Protein AF-A0A434NBS8-F1 (afdb_monomer)

Structure (mmCIF, N/CA/C/O backbone):
data_AF-A0A434NBS8-F1
#
_entry.id   AF-A0A434NBS8-F1
#
loop_
_atom_site.group_PDB
_atom_site.id
_atom_site.type_symbol
_atom_site.label_atom_id
_atom_site.label_alt_id
_atom_site.label_comp_id
_atom_site.label_asym_id
_atom_site.label_entity_id
_atom_site.label_seq_id
_atom_site.pdbx_PDB_ins_code
_atom_site.Cartn_x
_atom_site.Cartn_y
_atom_site.Cartn_z
_atom_site.occupancy
_atom_site.B_iso_or_equiv
_atom_site.auth_seq_id
_atom_site.auth_comp_id
_atom_site.aut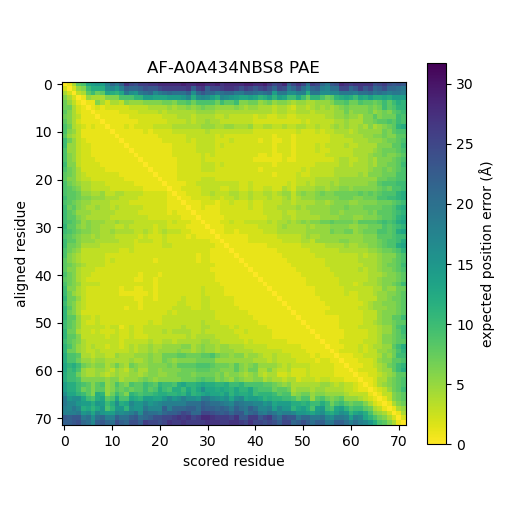h_asym_id
_atom_site.auth_atom_id
_atom_site.pdbx_PDB_model_num
ATOM 1 N N . MET A 1 1 ? -25.305 12.342 0.526 1.00 41.62 1 MET A N 1
ATOM 2 C CA . MET A 1 1 ? -24.575 11.649 -0.557 1.00 41.62 1 MET A CA 1
ATOM 3 C C . MET A 1 1 ? -23.211 11.239 -0.027 1.00 41.62 1 MET A C 1
ATOM 5 O O . MET A 1 1 ? -22.371 12.106 0.168 1.00 41.62 1 MET A O 1
AT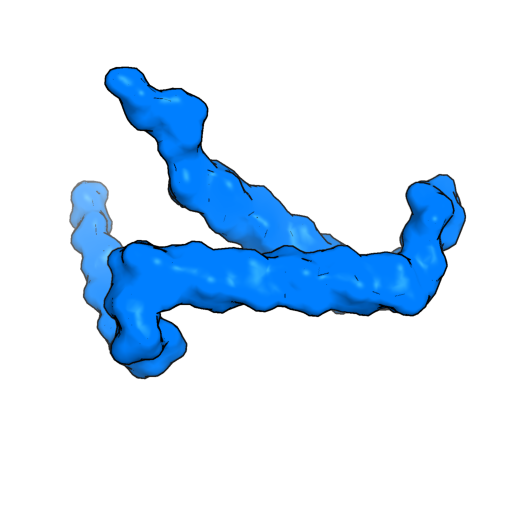OM 9 N N . THR A 1 2 ? -22.975 9.960 0.256 1.00 58.12 2 THR A N 1
ATOM 10 C CA . THR A 1 2 ? -21.605 9.473 0.479 1.00 58.12 2 THR A CA 1
ATOM 11 C C . THR A 1 2 ? -20.953 9.355 -0.893 1.00 58.12 2 THR A C 1
ATOM 13 O O . THR A 1 2 ? -21.033 8.317 -1.539 1.00 58.12 2 THR A O 1
ATOM 16 N N . TRP A 1 3 ? -20.388 10.456 -1.389 1.00 58.47 3 TRP A N 1
ATOM 17 C CA . TRP A 1 3 ? -19.774 10.522 -2.723 1.00 58.47 3 TRP A CA 1
ATOM 18 C C . TRP A 1 3 ? -18.574 9.565 -2.870 1.00 58.47 3 TRP A C 1
ATOM 20 O O . TRP A 1 3 ? -18.124 9.285 -3.975 1.00 58.47 3 TRP A O 1
ATOM 30 N N . PHE A 1 4 ? -18.088 9.011 -1.755 1.00 75.06 4 PHE A N 1
ATOM 31 C CA . PHE A 1 4 ? -16.957 8.103 -1.702 1.00 75.06 4 PHE A CA 1
ATOM 32 C C . PHE A 1 4 ? -17.362 6.716 -1.184 1.00 75.06 4 PHE A C 1
ATOM 34 O O . PHE A 1 4 ? -17.765 6.560 -0.030 1.00 75.06 4 PHE A O 1
ATOM 41 N N . ASN A 1 5 ? -17.231 5.697 -2.039 1.00 86.25 5 ASN A N 1
ATOM 42 C CA . ASN A 1 5 ? -17.390 4.299 -1.650 1.00 86.25 5 ASN A CA 1
ATOM 43 C C . ASN A 1 5 ? -16.058 3.767 -1.097 1.00 86.25 5 ASN A C 1
ATOM 45 O O . ASN A 1 5 ? -15.240 3.201 -1.826 1.00 86.25 5 ASN A O 1
ATOM 49 N N . THR A 1 6 ? -15.851 3.935 0.209 1.00 81.94 6 THR A N 1
ATOM 50 C CA . THR A 1 6 ? -14.654 3.451 0.914 1.00 81.94 6 THR A CA 1
ATOM 51 C C . THR A 1 6 ? -14.438 1.942 0.733 1.00 81.94 6 THR A C 1
ATOM 53 O O . THR A 1 6 ? -13.289 1.497 0.693 1.00 81.94 6 THR A O 1
ATOM 56 N N . ASN A 1 7 ? -15.518 1.160 0.556 1.00 85.69 7 ASN A N 1
ATOM 57 C CA . ASN A 1 7 ? -15.449 -0.277 0.269 1.00 85.69 7 ASN A CA 1
ATOM 58 C C . ASN A 1 7 ? -14.775 -0.555 -1.088 1.00 85.69 7 ASN A C 1
ATOM 60 O O . ASN A 1 7 ? -13.843 -1.349 -1.199 1.00 85.69 7 ASN A O 1
ATOM 64 N N . ALA A 1 8 ? -15.202 0.154 -2.133 1.00 88.81 8 ALA A N 1
ATOM 65 C CA . ALA A 1 8 ? -14.587 0.046 -3.453 1.00 88.81 8 ALA A CA 1
ATOM 66 C C . ALA A 1 8 ? -13.119 0.507 -3.435 1.00 88.81 8 ALA A C 1
ATOM 68 O O . ALA A 1 8 ? -12.255 -0.177 -3.981 1.00 88.81 8 ALA A O 1
ATOM 69 N N . ALA A 1 9 ? -12.820 1.614 -2.747 1.00 89.75 9 ALA A N 1
ATOM 70 C CA . ALA A 1 9 ? -11.464 2.153 -2.659 1.00 89.75 9 ALA A CA 1
ATOM 71 C C . ALA A 1 9 ? -10.477 1.175 -1.998 1.00 89.75 9 ALA A C 1
ATOM 73 O O . ALA A 1 9 ? -9.388 0.951 -2.525 1.00 89.75 9 ALA A O 1
ATOM 74 N N . HIS A 1 10 ? -10.847 0.534 -0.880 1.00 88.75 10 HIS A N 1
ATOM 75 C CA . HIS A 1 10 ? -9.930 -0.419 -0.246 1.00 88.75 10 HIS A CA 1
ATOM 76 C C . HIS A 1 10 ? -9.744 -1.697 -1.070 1.00 88.75 10 HIS A C 1
ATOM 78 O O . HIS A 1 10 ? -8.680 -2.311 -0.999 1.00 88.75 10 HIS A O 1
ATOM 84 N N . ASN A 1 11 ? -10.769 -2.128 -1.812 1.00 92.12 11 ASN A N 1
ATOM 85 C CA . ASN A 1 11 ? -10.669 -3.302 -2.675 1.00 92.12 11 ASN A CA 1
ATOM 86 C C . ASN A 1 11 ? -9.779 -3.023 -3.881 1.00 92.12 11 ASN A C 1
ATOM 88 O O . ASN A 1 11 ? -8.948 -3.861 -4.216 1.00 92.12 11 ASN A O 1
ATOM 92 N N . LEU A 1 12 ? -9.868 -1.825 -4.464 1.00 95.06 12 LEU A N 1
ATOM 93 C CA . LEU A 1 12 ? -8.933 -1.392 -5.498 1.00 95.06 12 LEU A CA 1
ATOM 94 C C . LEU A 1 12 ? -7.486 -1.436 -4.987 1.00 95.06 12 LEU A C 1
ATOM 96 O O . LEU A 1 12 ? -6.627 -2.014 -5.644 1.00 95.06 12 LEU A O 1
ATOM 100 N N . ILE A 1 13 ? -7.221 -0.900 -3.792 1.00 95.75 13 ILE A N 1
ATOM 101 C CA . ILE A 1 13 ? -5.879 -0.937 -3.192 1.00 95.75 13 ILE A CA 1
ATOM 102 C C . ILE A 1 13 ? -5.398 -2.383 -2.987 1.00 95.75 13 ILE A C 1
ATOM 104 O O . ILE A 1 13 ? -4.260 -2.690 -3.333 1.00 95.75 13 ILE A O 1
ATOM 108 N N . ASN A 1 14 ? -6.254 -3.285 -2.490 1.00 95.69 14 ASN A N 1
ATOM 109 C CA . ASN A 1 14 ? -5.914 -4.708 -2.355 1.00 95.69 14 ASN A CA 1
ATOM 110 C C . ASN A 1 14 ? -5.530 -5.343 -3.700 1.00 95.69 14 ASN A C 1
ATOM 112 O O . ASN A 1 14 ? -4.534 -6.059 -3.770 1.00 95.69 14 ASN A O 1
ATOM 116 N N . VAL A 1 15 ? -6.298 -5.075 -4.762 1.00 97.06 15 VAL A N 1
ATOM 117 C CA . VAL A 1 15 ? -6.013 -5.584 -6.112 1.00 97.06 15 VAL A CA 1
ATOM 118 C C . VAL A 1 15 ? -4.677 -5.049 -6.623 1.00 97.06 15 VAL A C 1
ATOM 120 O O . VAL A 1 15 ? -3.873 -5.821 -7.133 1.00 97.06 15 VAL A O 1
ATOM 123 N N . LEU A 1 16 ? -4.401 -3.756 -6.449 1.00 96.00 16 LEU A N 1
ATOM 124 C CA . LEU A 1 16 ? -3.138 -3.158 -6.887 1.00 96.00 16 LEU A CA 1
ATOM 125 C C . LEU A 1 16 ? -1.933 -3.737 -6.136 1.00 96.00 16 LEU A C 1
ATOM 127 O O . LEU A 1 16 ? -0.925 -4.051 -6.764 1.00 96.00 16 LEU A O 1
ATOM 131 N N . ILE A 1 17 ? -2.044 -3.934 -4.817 1.00 96.44 17 ILE A N 1
ATOM 132 C CA . ILE A 1 17 ? -1.003 -4.604 -4.024 1.00 96.44 17 ILE A CA 1
ATOM 133 C C . ILE A 1 17 ? -0.789 -6.029 -4.540 1.00 96.44 17 ILE A C 1
ATOM 135 O O . ILE A 1 17 ? 0.354 -6.412 -4.785 1.00 96.44 17 ILE A O 1
ATOM 139 N N . LEU A 1 18 ? -1.863 -6.800 -4.744 1.00 96.50 18 LEU A N 1
ATOM 140 C CA . LEU A 1 18 ? -1.786 -8.165 -5.270 1.00 96.50 18 LEU A CA 1
ATOM 141 C C . LEU A 1 18 ? -1.093 -8.214 -6.636 1.00 96.50 18 LEU A C 1
ATOM 143 O O . LEU A 1 18 ? -0.233 -9.061 -6.840 1.00 96.50 18 LEU A O 1
ATOM 147 N N . LEU A 1 19 ? -1.439 -7.314 -7.559 1.00 95.31 19 LEU A N 1
ATOM 148 C CA . LEU A 1 19 ? -0.833 -7.282 -8.891 1.00 95.31 19 LEU A CA 1
ATOM 149 C C . LEU A 1 19 ? 0.657 -6.940 -8.824 1.00 95.31 19 LEU A C 1
ATOM 151 O O . LEU A 1 19 ? 1.465 -7.664 -9.394 1.00 95.31 19 LEU A O 1
ATOM 155 N N . LEU A 1 20 ? 1.038 -5.884 -8.102 1.00 93.62 20 LEU A N 1
ATOM 156 C CA . LEU A 1 20 ? 2.436 -5.442 -8.031 1.00 93.62 20 LEU A CA 1
ATOM 157 C C . LEU A 1 20 ? 3.336 -6.455 -7.313 1.00 93.62 20 LEU A C 1
ATOM 159 O O . LEU A 1 20 ? 4.473 -6.672 -7.722 1.00 93.62 20 LEU A O 1
ATOM 163 N N . THR A 1 21 ? 2.830 -7.090 -6.254 1.00 93.69 21 THR A N 1
ATOM 164 C CA . THR A 1 21 ? 3.595 -8.083 -5.481 1.00 93.69 21 THR A CA 1
ATOM 165 C C . THR A 1 21 ? 3.569 -9.470 -6.115 1.00 93.69 21 THR A C 1
ATOM 167 O O . THR A 1 21 ? 4.594 -10.144 -6.165 1.00 93.69 21 THR A O 1
ATOM 170 N N . GLY A 1 22 ? 2.414 -9.899 -6.625 1.00 94.31 22 GLY A N 1
ATOM 171 C CA . GLY A 1 22 ? 2.225 -11.211 -7.239 1.00 94.31 22 GLY A CA 1
ATOM 172 C C . GLY A 1 22 ? 2.863 -11.326 -8.622 1.00 94.31 22 GLY A C 1
ATOM 173 O O . GLY A 1 22 ? 3.259 -12.417 -9.020 1.00 94.31 22 GLY A O 1
ATOM 174 N N . LEU A 1 23 ? 3.023 -10.207 -9.334 1.00 94.75 23 LEU A N 1
ATOM 175 C CA . LEU A 1 23 ? 3.688 -10.138 -10.636 1.00 94.75 23 LEU A CA 1
ATOM 176 C C . LEU A 1 23 ? 5.076 -9.491 -10.525 1.00 94.75 23 LEU A C 1
ATOM 178 O O . LEU A 1 23 ? 5.460 -8.675 -11.360 1.00 94.75 23 LEU A O 1
ATOM 182 N N . VAL A 1 24 ? 5.856 -9.852 -9.503 1.00 89.81 24 VAL A N 1
ATOM 183 C CA . VAL A 1 24 ? 7.210 -9.298 -9.298 1.00 89.81 24 VAL A CA 1
ATOM 184 C C . VAL A 1 24 ? 8.162 -9.569 -10.474 1.00 89.81 24 VAL A C 1
ATOM 186 O O . VAL A 1 24 ? 9.077 -8.792 -10.718 1.00 89.81 24 VAL A O 1
ATOM 189 N N . GLY A 1 25 ? 7.941 -10.661 -11.212 1.00 90.62 25 GLY A N 1
ATOM 190 C CA . GLY A 1 25 ? 8.720 -11.020 -12.401 1.00 90.62 25 GLY A CA 1
ATOM 191 C C . GLY A 1 25 ? 8.203 -10.416 -13.710 1.00 90.62 25 GLY A C 1
ATOM 192 O O . GLY A 1 25 ? 8.795 -10.661 -14.756 1.00 90.62 25 GLY A O 1
ATOM 193 N N . PHE A 1 26 ? 7.092 -9.677 -13.679 1.00 94.25 26 PHE A N 1
ATOM 194 C CA . PHE A 1 26 ? 6.579 -8.984 -14.856 1.00 94.25 26 PHE A CA 1
ATOM 195 C C . PHE A 1 26 ? 7.435 -7.748 -15.157 1.00 94.25 26 PHE A C 1
ATOM 197 O O . PHE A 1 26 ? 7.844 -7.031 -14.242 1.00 94.25 26 PHE A O 1
ATOM 204 N N . ASP A 1 27 ? 7.694 -7.480 -16.438 1.00 93.88 27 ASP A N 1
ATOM 205 C CA . ASP A 1 27 ? 8.461 -6.305 -16.848 1.00 93.88 27 ASP A CA 1
ATOM 206 C C . ASP A 1 27 ? 7.602 -5.035 -16.798 1.00 93.88 27 ASP A C 1
ATOM 208 O O . ASP A 1 27 ? 6.987 -4.613 -17.774 1.00 93.88 27 ASP A O 1
ATOM 212 N N . TRP A 1 28 ? 7.574 -4.400 -15.630 1.00 93.31 28 TRP A N 1
ATOM 213 C CA . TRP A 1 28 ? 6.863 -3.143 -15.406 1.00 93.31 28 TRP A CA 1
ATOM 214 C C . TRP A 1 28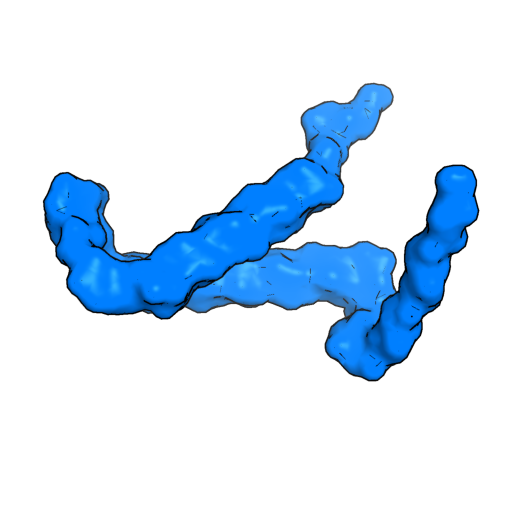 ? 7.512 -1.933 -16.096 1.00 93.31 28 TRP A C 1
ATOM 216 O O . TRP A 1 28 ? 6.878 -0.878 -16.211 1.00 93.31 28 TRP A O 1
ATOM 226 N N . THR A 1 29 ? 8.740 -2.068 -16.613 1.00 95.31 29 THR A N 1
ATOM 227 C CA . THR A 1 29 ? 9.442 -0.957 -17.273 1.00 95.31 29 THR A CA 1
ATOM 228 C C . THR A 1 29 ? 8.779 -0.563 -18.590 1.00 95.31 29 THR A C 1
ATOM 230 O O . THR A 1 29 ? 8.838 0.608 -18.965 1.00 95.31 29 THR A O 1
ATOM 233 N N . MET A 1 30 ? 8.024 -1.474 -19.221 1.00 94.62 30 MET A N 1
ATOM 234 C CA . MET A 1 30 ? 7.180 -1.166 -20.386 1.00 94.62 30 MET A CA 1
ATOM 235 C C . MET A 1 30 ? 6.110 -0.100 -20.092 1.00 94.62 30 MET A C 1
ATOM 237 O O . MET A 1 30 ? 5.611 0.551 -21.007 1.00 94.62 30 MET A O 1
ATOM 241 N N . PHE A 1 31 ? 5.774 0.093 -18.813 1.00 93.75 31 PHE A N 1
ATOM 242 C CA . PHE A 1 31 ? 4.861 1.126 -18.324 1.00 93.75 31 PHE A CA 1
ATOM 243 C C . PHE A 1 31 ? 5.593 2.291 -17.638 1.00 93.75 31 PHE A C 1
ATOM 245 O O . PHE A 1 31 ? 4.961 3.116 -16.982 1.00 93.75 31 PHE A O 1
ATOM 252 N N . GLY A 1 32 ? 6.922 2.365 -17.761 1.00 95.12 32 GLY A N 1
ATOM 253 C CA . GLY A 1 32 ? 7.751 3.385 -17.116 1.00 95.12 32 GLY A CA 1
ATOM 254 C C . GLY A 1 32 ? 7.929 3.187 -15.609 1.00 95.12 32 GLY A C 1
ATOM 255 O O . GLY A 1 32 ? 8.309 4.127 -14.913 1.00 95.12 32 GLY A O 1
ATOM 256 N N . ILE A 1 33 ? 7.645 1.991 -15.088 1.00 95.62 33 ILE A N 1
ATOM 257 C CA . ILE A 1 33 ? 7.760 1.682 -13.663 1.00 95.62 33 ILE A CA 1
ATOM 258 C C . ILE A 1 33 ? 9.014 0.838 -13.445 1.00 95.62 33 ILE A C 1
ATOM 260 O O . ILE A 1 33 ? 9.027 -0.362 -13.708 1.00 95.62 33 ILE A O 1
ATOM 264 N N . ASP A 1 34 ? 10.078 1.476 -12.957 1.00 95.31 34 ASP A N 1
ATOM 265 C CA . ASP A 1 34 ? 11.276 0.761 -12.520 1.00 95.31 34 ASP A CA 1
ATOM 266 C C . ASP A 1 34 ? 11.056 0.042 -11.174 1.00 95.31 34 ASP A C 1
ATOM 268 O O . ASP A 1 34 ? 10.056 0.244 -10.478 1.00 95.31 34 ASP A O 1
ATOM 272 N N . ALA A 1 35 ? 12.007 -0.811 -10.785 1.00 93.25 35 ALA A N 1
ATOM 273 C CA . ALA A 1 35 ? 11.903 -1.598 -9.557 1.00 93.25 35 ALA A CA 1
ATOM 274 C C . ALA A 1 35 ? 11.780 -0.729 -8.290 1.00 93.25 35 ALA A C 1
ATOM 276 O O . ALA A 1 35 ? 11.040 -1.070 -7.363 1.00 93.25 35 ALA A O 1
ATOM 277 N N . ALA A 1 36 ? 12.478 0.409 -8.241 1.00 95.69 36 ALA A N 1
ATOM 278 C CA . ALA A 1 36 ? 12.431 1.306 -7.092 1.00 95.69 36 ALA A CA 1
ATOM 279 C C . ALA A 1 36 ? 11.067 2.003 -6.991 1.00 95.69 36 ALA A C 1
ATOM 281 O O . ALA A 1 36 ? 10.526 2.159 -5.894 1.00 95.69 36 ALA A O 1
ATOM 282 N N . LEU A 1 37 ? 10.491 2.402 -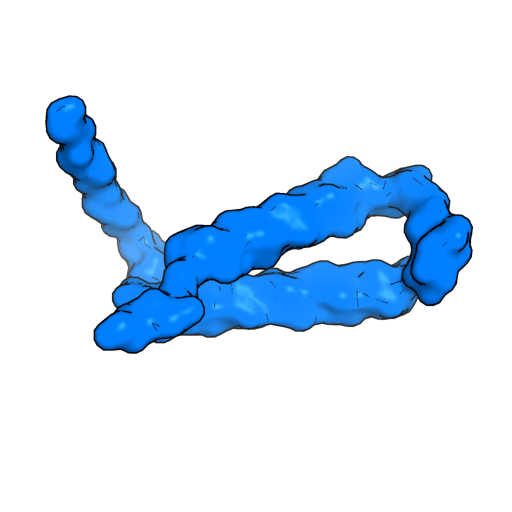8.124 1.00 95.94 37 LEU A N 1
ATOM 283 C CA . LEU A 1 37 ? 9.168 2.995 -8.213 1.00 95.94 37 LEU A CA 1
ATOM 284 C C . LEU A 1 37 ? 8.080 1.966 -7.891 1.00 95.94 37 LEU A C 1
ATOM 286 O O . LEU A 1 37 ? 7.197 2.274 -7.092 1.00 95.94 37 LEU A O 1
ATOM 290 N N . ALA A 1 38 ? 8.173 0.739 -8.410 1.00 94.56 38 ALA A N 1
ATOM 291 C CA . ALA A 1 38 ? 7.258 -0.354 -8.075 1.00 94.56 38 ALA A CA 1
ATOM 292 C C . ALA A 1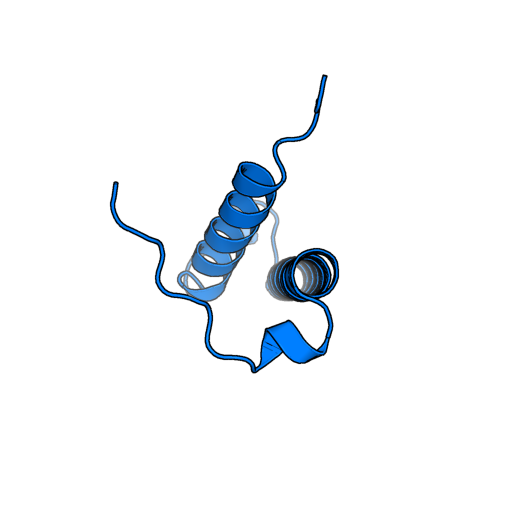 38 ? 7.224 -0.619 -6.561 1.00 94.56 38 ALA A C 1
ATOM 294 O O . ALA A 1 38 ? 6.146 -0.722 -5.965 1.00 94.56 38 ALA A O 1
ATOM 295 N N . LEU A 1 39 ? 8.396 -0.653 -5.915 1.00 95.12 39 LEU A N 1
ATOM 296 C CA . LEU A 1 39 ? 8.500 -0.826 -4.468 1.00 95.12 39 LEU A CA 1
ATOM 297 C C . LEU A 1 39 ? 7.887 0.356 -3.704 1.00 95.12 39 LEU A C 1
ATOM 299 O O . LEU A 1 39 ? 7.140 0.142 -2.750 1.00 95.12 39 LEU A O 1
ATOM 303 N N . LYS A 1 40 ? 8.150 1.598 -4.133 1.00 97.31 40 LYS A N 1
ATOM 304 C CA . LYS A 1 40 ? 7.550 2.799 -3.525 1.00 97.31 40 LYS A CA 1
ATOM 305 C C . LYS A 1 40 ? 6.026 2.783 -3.630 1.00 97.31 40 LYS A C 1
ATOM 307 O O . LYS A 1 40 ? 5.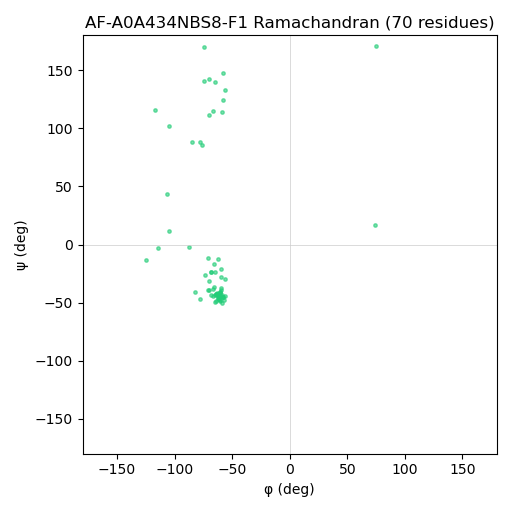359 3.005 -2.623 1.00 97.31 40 LYS A O 1
ATOM 312 N N . ILE A 1 41 ? 5.478 2.488 -4.812 1.00 96.00 41 ILE A N 1
ATOM 313 C CA . ILE A 1 41 ? 4.028 2.393 -5.036 1.00 96.00 41 ILE A CA 1
ATOM 314 C C . ILE A 1 41 ? 3.438 1.318 -4.120 1.00 96.00 41 ILE A C 1
ATOM 316 O O . ILE A 1 41 ? 2.503 1.593 -3.372 1.00 96.00 41 ILE A O 1
ATOM 320 N N . THR A 1 42 ? 4.026 0.121 -4.118 1.00 96.06 42 THR A N 1
ATOM 321 C CA . THR A 1 42 ? 3.570 -0.998 -3.282 1.00 96.06 42 THR A CA 1
ATOM 322 C C . THR A 1 42 ? 3.598 -0.643 -1.795 1.00 96.06 42 THR A C 1
ATOM 324 O O . THR A 1 42 ? 2.625 -0.887 -1.078 1.00 96.06 42 THR A O 1
ATOM 327 N N . GLY A 1 43 ? 4.681 -0.019 -1.322 1.00 97.19 43 GLY A N 1
ATOM 328 C CA . GLY A 1 43 ? 4.821 0.429 0.062 1.00 97.19 43 GLY A CA 1
ATOM 329 C C . GLY A 1 43 ? 3.768 1.466 0.453 1.00 97.19 43 GLY A C 1
ATOM 330 O O . GLY A 1 43 ? 3.104 1.307 1.477 1.00 97.19 43 GLY A O 1
ATOM 331 N N . VAL A 1 44 ? 3.547 2.484 -0.385 1.00 97.88 44 VAL A N 1
ATOM 332 C CA . VAL A 1 44 ? 2.523 3.518 -0.152 1.00 97.88 44 VAL A CA 1
ATOM 333 C C . VAL A 1 44 ? 1.121 2.914 -0.119 1.00 97.88 44 VAL A C 1
ATOM 335 O O . VAL A 1 44 ? 0.358 3.203 0.802 1.00 97.88 44 VAL A O 1
ATOM 338 N N . LEU A 1 45 ? 0.786 2.044 -1.075 1.00 97.38 45 LEU A N 1
ATOM 339 C CA . LEU A 1 45 ? -0.512 1.367 -1.114 1.00 97.38 45 LEU A CA 1
ATOM 340 C C . LEU A 1 45 ? -0.735 0.510 0.136 1.00 97.38 45 LEU A C 1
ATOM 342 O O . LEU A 1 45 ? -1.820 0.535 0.717 1.00 97.38 45 LEU A O 1
ATOM 346 N N . THR A 1 46 ? 0.299 -0.199 0.591 1.00 96.06 46 THR A N 1
ATOM 347 C CA . THR A 1 46 ? 0.233 -1.041 1.794 1.00 96.06 46 THR A CA 1
ATOM 348 C C . THR A 1 46 ? 0.038 -0.200 3.056 1.00 96.06 46 THR A C 1
ATOM 350 O O . THR A 1 46 ? -0.829 -0.511 3.874 1.00 96.06 46 THR A O 1
ATOM 353 N N . LEU A 1 47 ? 0.776 0.905 3.203 1.00 96.75 47 LEU A N 1
ATOM 354 C CA . LEU A 1 47 ? 0.606 1.839 4.320 1.00 96.75 47 LEU A CA 1
ATOM 355 C C . LEU A 1 47 ? -0.791 2.461 4.327 1.00 96.75 47 LEU A C 1
ATOM 357 O O . LEU A 1 47 ? -1.443 2.494 5.371 1.00 96.75 47 LEU A O 1
ATOM 361 N N . LEU A 1 48 ? -1.280 2.897 3.163 1.00 95.81 48 LEU A N 1
ATOM 362 C CA . LEU A 1 48 ? -2.633 3.426 3.027 1.00 95.81 48 LEU A CA 1
ATOM 363 C C . LEU A 1 48 ? -3.669 2.366 3.410 1.00 95.81 48 LEU A C 1
ATOM 365 O O . LEU A 1 48 ? -4.623 2.673 4.121 1.00 95.81 48 LEU A O 1
ATOM 369 N N . LYS A 1 49 ? -3.464 1.105 3.014 1.00 93.19 49 LYS A N 1
ATOM 370 C CA . LYS A 1 49 ? -4.367 0.011 3.375 1.00 93.19 49 LYS A CA 1
ATOM 371 C C . LYS A 1 49 ? -4.409 -0.232 4.884 1.00 93.19 49 LYS A C 1
ATOM 373 O O . LYS A 1 49 ? -5.497 -0.399 5.436 1.00 93.19 49 LYS A O 1
ATOM 378 N N . ILE A 1 50 ? -3.256 -0.216 5.553 1.00 93.31 50 ILE A N 1
ATOM 379 C CA . ILE A 1 50 ? -3.179 -0.325 7.016 1.00 93.31 50 ILE A CA 1
ATOM 380 C C . ILE A 1 50 ? -3.896 0.859 7.667 1.00 93.31 50 ILE A C 1
ATOM 382 O O . ILE A 1 50 ? -4.729 0.647 8.544 1.00 93.31 50 ILE A O 1
ATOM 386 N N . LEU A 1 51 ? -3.642 2.087 7.206 1.00 93.38 51 LEU A N 1
ATOM 387 C CA . LEU A 1 51 ? -4.306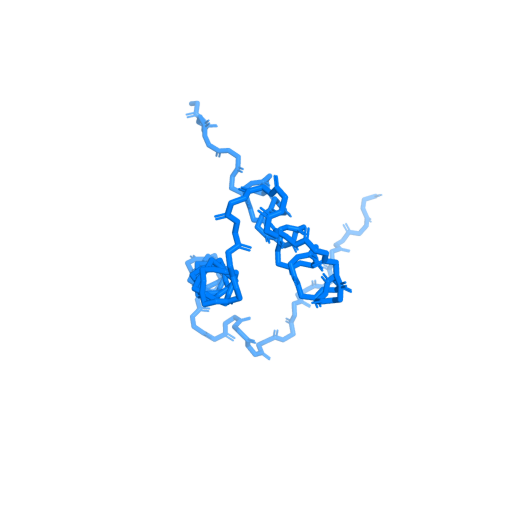 3.283 7.724 1.00 93.38 51 LEU A CA 1
ATOM 388 C C . LEU A 1 51 ? -5.827 3.196 7.569 1.00 93.38 51 LEU A C 1
ATOM 390 O O . LEU A 1 51 ? -6.552 3.488 8.513 1.00 93.38 51 LEU A O 1
ATOM 394 N N . MET A 1 52 ? -6.323 2.740 6.417 1.00 91.00 52 MET A N 1
ATOM 395 C CA . MET A 1 52 ? -7.758 2.533 6.208 1.00 91.00 52 MET A CA 1
ATOM 396 C C . MET A 1 52 ? -8.341 1.510 7.186 1.00 91.00 52 MET A C 1
ATOM 398 O O . MET A 1 52 ? -9.428 1.736 7.714 1.00 91.00 52 MET A O 1
ATOM 402 N N . ASN A 1 53 ? -7.629 0.411 7.458 1.00 88.81 53 ASN A N 1
ATOM 403 C CA . ASN A 1 53 ? -8.058 -0.565 8.461 1.00 88.81 53 ASN A CA 1
ATOM 404 C C . ASN A 1 53 ? -8.089 0.066 9.865 1.00 88.81 53 ASN A C 1
ATOM 406 O O . ASN A 1 53 ? -9.058 -0.128 10.589 1.00 88.81 53 ASN A O 1
ATOM 410 N N . VAL A 1 54 ? -7.085 0.877 10.229 1.00 92.12 54 VAL A N 1
ATOM 411 C CA . VAL A 1 54 ? -7.051 1.602 11.514 1.00 92.12 54 VAL A CA 1
ATOM 412 C C . VAL A 1 54 ? -8.191 2.612 11.627 1.00 92.12 54 VAL A C 1
ATOM 414 O O . VAL A 1 54 ? -8.812 2.709 12.678 1.00 92.12 54 VAL A O 1
ATOM 417 N N . VAL A 1 55 ? -8.495 3.359 10.566 1.00 90.31 55 VAL A N 1
ATOM 418 C CA . VAL A 1 55 ? -9.604 4.328 10.566 1.00 90.31 55 VAL A CA 1
ATOM 419 C C . VAL A 1 55 ? -10.955 3.620 10.698 1.00 90.31 55 VAL A C 1
ATOM 421 O O . VAL A 1 55 ? -11.846 4.136 11.365 1.00 90.31 55 VAL A O 1
ATOM 424 N N . ARG A 1 56 ? -11.113 2.440 10.085 1.00 86.88 56 ARG A N 1
ATOM 425 C CA . ARG A 1 56 ? -12.365 1.672 10.113 1.00 86.88 56 ARG A CA 1
ATOM 426 C C . ARG A 1 56 ? -12.577 0.928 11.433 1.00 86.88 56 ARG A C 1
ATOM 428 O O . ARG A 1 56 ? -13.669 0.980 11.986 1.00 86.88 56 ARG A O 1
ATOM 435 N N . ASP A 1 57 ? -11.542 0.246 11.918 1.00 86.69 57 ASP A N 1
ATOM 436 C CA . ASP A 1 57 ? -11.648 -0.741 13.003 1.00 86.69 57 ASP A CA 1
ATOM 437 C C . ASP A 1 57 ? -10.899 -0.320 14.284 1.00 86.69 57 ASP A C 1
ATOM 439 O O . ASP A 1 57 ? -10.915 -1.034 15.290 1.00 86.69 57 ASP A O 1
ATOM 443 N N . GLY A 1 58 ? -10.208 0.824 14.260 1.00 89.44 58 GLY A N 1
ATOM 444 C CA . GLY A 1 58 ? -9.263 1.241 15.294 1.00 89.44 58 GLY A CA 1
ATOM 445 C C . GLY A 1 58 ? -7.934 0.478 15.234 1.00 89.44 58 GLY A C 1
ATOM 446 O O . GLY A 1 58 ? -7.785 -0.528 14.541 1.00 89.44 58 GLY A O 1
ATOM 447 N N . VAL A 1 59 ? -6.943 0.922 16.017 1.00 91.69 59 VAL A N 1
ATOM 448 C CA . VAL A 1 59 ? -5.617 0.268 16.087 1.00 91.69 59 VAL A CA 1
ATOM 449 C C . VAL A 1 59 ? -5.732 -1.192 16.546 1.00 91.69 59 VAL A C 1
ATOM 451 O O . VAL A 1 59 ? -5.073 -2.072 15.996 1.00 91.69 59 VAL A O 1
ATOM 454 N N . ALA A 1 60 ? -6.620 -1.476 17.505 1.00 90.19 60 ALA A N 1
ATOM 455 C CA . ALA A 1 60 ? -6.879 -2.837 17.981 1.00 90.19 60 ALA A CA 1
ATOM 456 C C . ALA A 1 60 ? -7.495 -3.749 16.898 1.00 90.19 60 ALA A C 1
ATOM 458 O O . ALA A 1 60 ? -7.343 -4.971 16.955 1.00 90.19 60 ALA A O 1
ATOM 459 N N . GLY A 1 61 ? -8.154 -3.169 15.890 1.00 85.38 61 GLY A N 1
ATOM 460 C CA . GLY A 1 61 ? -8.739 -3.885 14.759 1.00 85.38 61 GLY A CA 1
ATOM 461 C C . GLY A 1 61 ? -7.719 -4.576 13.850 1.00 85.38 61 GLY A C 1
ATOM 462 O O . GLY A 1 61 ? -8.088 -5.496 13.127 1.00 85.38 61 GLY A O 1
ATOM 463 N N . LEU A 1 62 ? -6.433 -4.210 13.926 1.00 89.12 62 LEU A N 1
ATOM 464 C CA . LEU A 1 62 ? -5.364 -4.850 13.148 1.00 89.12 62 LEU A CA 1
ATOM 465 C C . LEU A 1 62 ? -5.071 -6.296 13.576 1.00 89.12 62 LEU A C 1
ATOM 467 O O . LEU A 1 62 ? -4.530 -7.065 12.786 1.00 89.12 62 LEU A O 1
ATOM 471 N N . VAL A 1 63 ? -5.407 -6.660 14.817 1.00 90.06 63 VAL A N 1
ATOM 472 C CA . VAL A 1 63 ? -5.097 -7.981 15.402 1.00 90.06 63 VAL A CA 1
ATOM 473 C C . VAL A 1 63 ? -6.329 -8.712 15.937 1.00 90.06 63 VAL A C 1
ATOM 475 O O . VAL A 1 63 ? -6.269 -9.907 16.229 1.00 90.06 63 VAL A O 1
ATOM 478 N N . ARG A 1 64 ? -7.460 -8.015 16.087 1.00 84.75 64 ARG A N 1
ATOM 479 C CA . ARG A 1 64 ? -8.711 -8.608 16.562 1.00 84.75 64 ARG A CA 1
ATOM 480 C C . ARG A 1 64 ? -9.286 -9.549 15.497 1.00 84.75 64 ARG A C 1
ATOM 482 O O . ARG A 1 64 ? -9.272 -9.240 14.309 1.00 84.75 64 ARG A O 1
ATOM 489 N N . ARG A 1 65 ? -9.869 -10.677 15.924 1.00 85.94 65 ARG A N 1
ATOM 490 C CA . ARG A 1 65 ? -10.682 -11.514 15.026 1.00 85.94 65 ARG A CA 1
ATOM 491 C C . ARG A 1 65 ? -11.829 -10.680 14.461 1.00 85.94 65 ARG A C 1
ATOM 493 O O . ARG A 1 65 ? -12.607 -10.112 15.232 1.00 85.94 65 ARG A O 1
ATOM 500 N N . GLN A 1 66 ? -11.934 -10.618 13.137 1.00 78.62 66 GLN A N 1
ATOM 501 C CA . GLN A 1 66 ? -13.079 -9.973 12.505 1.00 78.62 66 GLN A CA 1
ATOM 502 C C . GLN A 1 66 ? -14.352 -10.770 12.836 1.00 78.62 66 GLN A C 1
ATOM 504 O O . GLN A 1 66 ? -14.292 -12.003 12.891 1.00 78.62 66 GLN A O 1
ATOM 509 N N . PRO A 1 67 ? -15.479 -10.094 13.123 1.00 75.44 67 PRO A N 1
ATOM 510 C CA . PRO A 1 67 ? -16.753 -10.777 13.303 1.00 75.44 67 PRO A CA 1
ATOM 5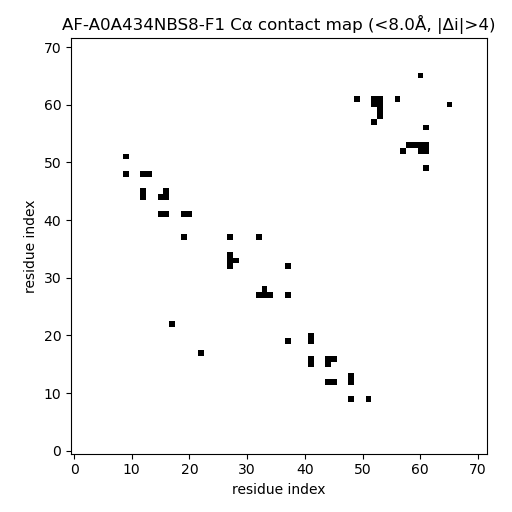11 C C . PRO A 1 67 ? -17.092 -11.560 12.031 1.00 75.44 67 PRO A C 1
ATOM 513 O O . PRO A 1 67 ? -16.724 -11.146 10.929 1.00 75.44 67 PRO A O 1
ATOM 516 N N . ALA A 1 68 ? -17.771 -12.699 12.185 1.00 77.12 68 ALA A N 1
ATOM 517 C CA . ALA A 1 68 ? -18.322 -13.393 11.032 1.00 77.12 68 ALA A CA 1
ATOM 518 C C . ALA A 1 68 ? -19.239 -12.418 10.289 1.00 77.12 68 ALA A C 1
ATOM 520 O O . ALA A 1 68 ? -20.036 -11.717 10.913 1.00 77.12 68 ALA A O 1
ATOM 521 N N . VAL A 1 69 ? -19.097 -12.348 8.969 1.00 75.25 69 VAL A N 1
ATOM 522 C CA . VAL A 1 69 ? -20.104 -11.673 8.160 1.00 75.25 69 VAL A CA 1
ATOM 523 C C . VAL A 1 69 ? -21.355 -12.529 8.295 1.00 75.25 69 VAL A C 1
ATOM 525 O O . VAL A 1 69 ? -21.327 -13.700 7.916 1.00 75.25 69 VAL A O 1
ATOM 528 N N . GLU A 1 70 ? -22.407 -11.989 8.907 1.00 72.31 70 GLU A N 1
ATOM 529 C CA . GLU A 1 70 ? -23.703 -12.661 8.924 1.00 72.31 70 GLU A CA 1
ATOM 530 C C . GLU A 1 70 ? -24.126 -12.844 7.463 1.00 72.31 70 GLU 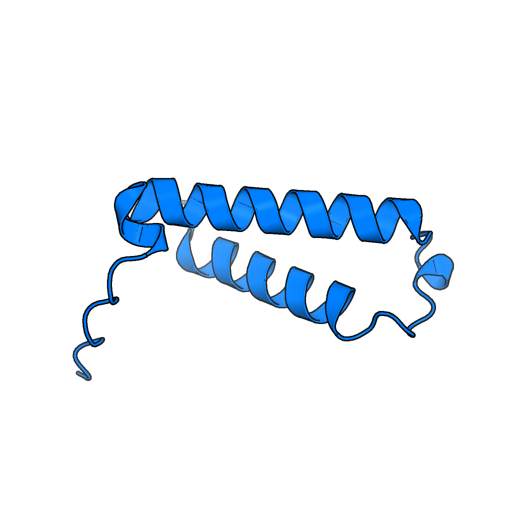A C 1
ATOM 532 O O . GLU A 1 70 ? -24.259 -11.879 6.709 1.00 72.31 70 GLU A O 1
ATOM 537 N N . GLY A 1 71 ? -24.195 -14.102 7.025 1.00 66.19 71 GLY A N 1
ATOM 538 C CA . GLY A 1 71 ? -24.732 -14.436 5.718 1.00 66.19 71 GLY A CA 1
ATOM 539 C C . GLY A 1 71 ? -26.229 -14.181 5.762 1.00 66.19 71 GLY A C 1
ATOM 540 O O . GLY A 1 71 ? -26.928 -14.873 6.500 1.00 66.19 71 GLY A O 1
ATOM 541 N N . ASN A 1 72 ? -26.684 -13.167 5.029 1.00 51.66 72 ASN A N 1
ATOM 542 C CA . ASN A 1 72 ? -28.106 -12.925 4.793 1.00 51.66 72 ASN A CA 1
ATOM 543 C C . ASN A 1 72 ? -28.712 -14.045 3.944 1.00 51.66 72 ASN A C 1
ATOM 545 O O . ASN A 1 72 ? -28.054 -14.434 2.949 1.00 51.66 72 ASN A O 1
#

pLDDT: mean 88.7, std 11.09, range [41.62, 97.88]

Foldseek 3Di:
DCPDDLVVVLVVLVVLLCCLVVVVVDDCVVVVQDPVNSVVSNVVSVVVNLVSQCVVPNPVSVPDDDDPDPDD

Secondary structure (DSSP, 8-state):
-----HHHHHHHHHHHHHHHHHTTTS-GGGGT--HHHHHHHHHHHHHHHHHHHHHHH-GGGGTSPPPP----

Sequence (72 aa):
MTWFNTNAAHNLINVLILLLTGLVGFDWTMFGIDAALALKITGVLTLLKILMNVVRDGVAGLVRRQPAVEGN

Mean predicted aligned error: 5.53 Å

Nearest PDB structures (foldseek):
  7xmd-assembly1_D  TM=4.145E-01  e=4.179E+00  Escherichia coli
  7cub-assembly1_D  TM=3.831E-01  e=8.115E+00  Escherichia coli

Radius of gyration: 15.32 Å; Cα contacts (8 Å, |Δi|>4): 31; chains: 1; bounding box: 40×26×38 Å

Solvent-accessible surface area (backbone atoms only — not comparable to full-atom values): 4442 Å² total; per-residue (Å²): 131,81,90,67,59,63,68,61,53,54,50,51,44,51,51,52,44,48,50,60,63,74,42,66,86,54,78,45,54,87,75,73,36,47,75,72,53,48,49,50,53,43,50,51,47,50,52,52,51,50,50,52,47,32,72,72,54,36,76,68,42,79,77,50,83,76,76,79,78,81,82,126